Protein AF-A0A969EMW5-F1 (afdb_monomer_lite)

pLDDT: mean 74.02, std 19.94, range [34.91, 95.88]

Sequence (131 aa):
MTSEQEKNLIERNFPRYGRQIEIIPNCLNMSEYENIKIWRKPNTLIFTGPFKYYVNYEAMTWFVGKVFPLILKQVPDAQLIITGDHANRPLPSSNNVTLAGYVDDIKTLIASSYISIAPLLRGGRDTIKDP

Structure (mmCIF, N/CA/C/O backbone):
data_AF-A0A969EMW5-F1
#
_entry.id   AF-A0A969EMW5-F1
#
loop_
_atom_site.group_PDB
_atom_site.id
_atom_site.type_symbol
_atom_site.label_atom_id
_atom_site.label_alt_id
_atom_site.label_comp_id
_atom_site.label_asym_id
_atom_site.label_entity_id
_atom_site.label_seq_id
_atom_site.pdbx_PDB_ins_code
_atom_site.Cartn_x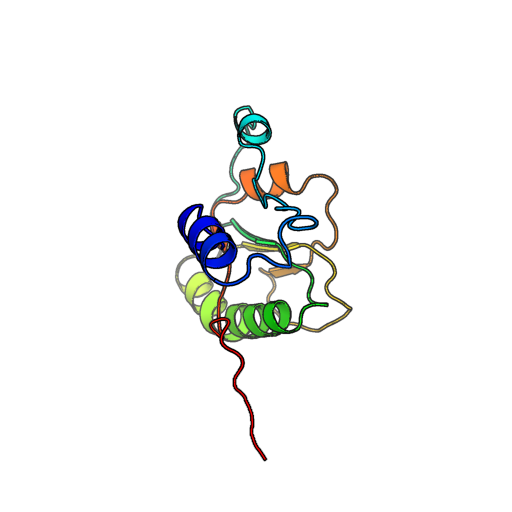
_atom_site.Cartn_y
_atom_site.Cartn_z
_atom_site.occupancy
_atom_site.B_iso_or_equiv
_atom_site.auth_seq_id
_atom_site.auth_comp_id
_atom_site.auth_asym_id
_atom_site.auth_atom_id
_atom_site.pdbx_PDB_model_num
ATOM 1 N N . MET A 1 1 ? 21.949 -7.851 -3.590 1.00 40.81 1 MET A N 1
ATOM 2 C CA . MET A 1 1 ? 22.798 -8.209 -2.440 1.00 40.81 1 MET A CA 1
ATOM 3 C C . MET A 1 1 ? 24.067 -8.726 -3.043 1.00 40.81 1 MET A C 1
ATOM 5 O O . MET A 1 1 ? 24.020 -9.794 -3.627 1.00 40.81 1 MET A O 1
ATOM 9 N N . THR A 1 2 ? 25.127 -7.936 -2.999 1.00 34.91 2 THR A N 1
ATOM 10 C CA . THR A 1 2 ? 26.441 -8.449 -3.354 1.00 34.91 2 THR A CA 1
ATOM 11 C C . THR A 1 2 ? 27.408 -7.876 -2.339 1.00 34.91 2 THR A C 1
ATOM 13 O O . THR A 1 2 ? 27.714 -6.687 -2.358 1.00 34.91 2 THR A O 1
ATOM 16 N N . SER A 1 3 ? 27.725 -8.689 -1.340 1.00 45.50 3 SER A N 1
ATOM 17 C CA . SER A 1 3 ? 28.653 -8.333 -0.267 1.00 45.50 3 SER A CA 1
ATOM 18 C C . SER A 1 3 ? 30.075 -8.220 -0.828 1.00 45.50 3 SER A C 1
ATOM 20 O O . SER A 1 3 ? 30.380 -8.802 -1.869 1.00 45.50 3 SER A O 1
ATOM 22 N N . GLU A 1 4 ? 30.975 -7.526 -0.126 1.00 53.72 4 GLU A N 1
ATOM 23 C CA . GLU A 1 4 ? 32.417 -7.438 -0.443 1.00 53.72 4 GLU A CA 1
ATOM 24 C C . GLU A 1 4 ? 33.049 -8.818 -0.762 1.00 53.72 4 GLU A C 1
ATOM 26 O O . GLU A 1 4 ? 34.026 -8.929 -1.503 1.00 53.72 4 GLU A O 1
ATOM 31 N N . GLN A 1 5 ? 32.462 -9.899 -0.230 1.00 49.66 5 GLN A N 1
ATOM 32 C CA . GLN A 1 5 ? 32.889 -11.278 -0.458 1.00 49.66 5 GLN A CA 1
ATOM 33 C C . GLN A 1 5 ? 32.653 -11.766 -1.898 1.00 49.66 5 GLN A C 1
ATOM 35 O O . GLN A 1 5 ? 33.465 -12.528 -2.421 1.00 49.66 5 GLN A O 1
ATOM 40 N N . GLU A 1 6 ? 31.599 -11.310 -2.574 1.00 51.38 6 GLU A N 1
ATOM 41 C CA . GLU A 1 6 ? 31.290 -11.721 -3.951 1.00 51.38 6 GLU A CA 1
ATOM 42 C C . GLU A 1 6 ? 32.162 -10.999 -4.982 1.00 51.38 6 GLU A C 1
ATOM 44 O O . GLU A 1 6 ? 32.547 -11.600 -5.986 1.00 51.38 6 GLU A O 1
ATOM 49 N N . LYS A 1 7 ? 32.568 -9.754 -4.701 1.00 51.69 7 LYS A N 1
ATOM 50 C CA . LYS A 1 7 ? 33.538 -9.018 -5.527 1.00 51.69 7 LYS A CA 1
ATOM 51 C C . LYS A 1 7 ? 34.878 -9.758 -5.595 1.00 51.69 7 LYS A C 1
ATOM 53 O O . LYS A 1 7 ? 35.392 -10.004 -6.685 1.00 51.69 7 LYS A O 1
ATOM 58 N N . ASN A 1 8 ? 35.377 -10.213 -4.444 1.00 56.19 8 ASN A N 1
ATOM 59 C CA . ASN A 1 8 ? 36.611 -11.001 -4.362 1.00 56.19 8 ASN A CA 1
ATOM 60 C C . ASN A 1 8 ? 36.510 -12.343 -5.115 1.00 56.19 8 ASN A C 1
ATOM 62 O O . ASN A 1 8 ? 37.494 -12.821 -5.680 1.00 56.19 8 ASN A O 1
ATOM 66 N N . LEU A 1 9 ? 35.324 -12.959 -5.157 1.00 52.78 9 LEU A N 1
ATOM 67 C CA . LEU A 1 9 ? 35.088 -14.217 -5.873 1.00 52.78 9 LEU A CA 1
ATOM 68 C C . LEU A 1 9 ? 35.085 -14.042 -7.399 1.00 52.78 9 LEU A C 1
ATOM 70 O O . LEU A 1 9 ? 35.565 -14.922 -8.118 1.00 52.78 9 LEU A O 1
ATOM 74 N N . ILE A 1 10 ? 34.572 -12.914 -7.891 1.00 54.56 10 ILE A N 1
ATOM 75 C CA . ILE A 1 10 ? 34.521 -12.597 -9.324 1.00 54.56 10 ILE A CA 1
ATOM 76 C C . ILE A 1 10 ? 35.910 -12.203 -9.841 1.00 54.56 10 ILE A C 1
ATOM 78 O O . ILE A 1 10 ? 36.334 -12.711 -10.882 1.00 54.56 10 ILE A O 1
ATOM 82 N N . GLU A 1 11 ? 36.659 -11.392 -9.086 1.00 56.53 11 GLU A N 1
ATOM 83 C CA . GLU A 1 11 ? 38.035 -11.008 -9.438 1.00 56.53 11 GLU A CA 1
ATOM 84 C C . GLU A 1 11 ? 38.976 -12.222 -9.522 1.00 56.53 11 GLU A C 1
ATOM 86 O O . GLU A 1 11 ? 39.851 -12.269 -10.388 1.00 56.53 11 GLU A O 1
ATOM 91 N N . ARG A 1 12 ? 38.760 -13.249 -8.685 1.00 55.47 12 ARG A N 1
ATOM 92 C CA . ARG A 1 12 ? 39.606 -14.453 -8.668 1.00 55.47 12 ARG A CA 1
ATOM 93 C C . ARG A 1 12 ? 39.314 -15.445 -9.798 1.00 55.47 12 ARG A C 1
ATOM 95 O O . ARG A 1 12 ? 40.222 -16.161 -10.206 1.00 55.47 12 ARG A O 1
ATOM 102 N N . ASN A 1 13 ? 38.073 -15.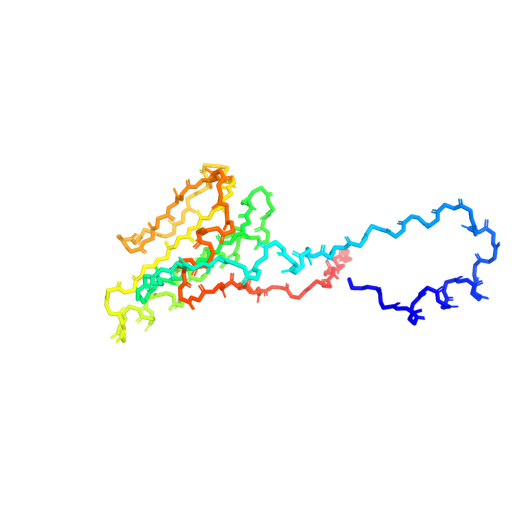514 -10.290 1.00 53.69 13 ASN A N 1
ATOM 103 C CA . ASN A 1 13 ? 37.652 -16.531 -11.268 1.00 53.69 13 ASN A CA 1
ATOM 104 C C . ASN A 1 13 ? 37.506 -16.002 -12.707 1.00 53.69 13 ASN A C 1
ATOM 106 O O . ASN A 1 13 ? 37.500 -16.801 -13.642 1.00 53.69 13 ASN A O 1
ATOM 110 N N . PHE A 1 14 ? 37.421 -14.681 -12.914 1.00 53.44 14 PHE A N 1
ATOM 111 C CA . PHE A 1 14 ? 37.201 -14.088 -14.241 1.00 53.44 14 PHE A CA 1
ATOM 112 C C . PHE A 1 14 ? 38.107 -12.866 -14.516 1.00 53.44 14 PHE A C 1
ATOM 114 O O . PHE A 1 14 ? 37.616 -11.751 -14.715 1.00 53.44 14 PHE A O 1
ATOM 121 N N . PRO A 1 15 ? 39.440 -13.051 -14.625 1.00 55.34 15 PRO A N 1
ATOM 122 C CA . PRO A 1 15 ? 40.412 -11.954 -14.759 1.00 55.34 15 PRO A CA 1
ATOM 123 C C . PRO A 1 15 ? 40.298 -11.138 -16.063 1.00 55.34 15 PRO A C 1
ATOM 125 O O . PRO A 1 15 ? 40.951 -10.107 -16.203 1.00 55.34 15 PRO A O 1
ATOM 128 N N . ARG A 1 16 ? 39.472 -11.561 -17.032 1.00 53.41 16 ARG A N 1
ATOM 129 C CA . ARG A 1 16 ? 39.270 -10.852 -18.312 1.00 53.41 16 ARG A CA 1
ATOM 130 C C . ARG A 1 16 ? 38.220 -9.731 -18.276 1.00 53.41 16 ARG A C 1
ATOM 132 O O . ARG A 1 16 ? 38.127 -8.998 -19.253 1.00 53.41 16 ARG A O 1
ATOM 139 N N . TYR A 1 17 ? 37.475 -9.560 -17.181 1.00 53.06 17 TYR A N 1
ATOM 140 C CA . TYR A 1 17 ? 36.403 -8.550 -17.075 1.00 53.06 17 TYR A CA 1
ATOM 141 C C . TYR A 1 17 ? 36.705 -7.402 -16.096 1.00 53.06 17 TYR A C 1
ATOM 143 O O . TYR A 1 17 ? 35.834 -6.580 -15.816 1.00 53.06 17 TYR A O 1
ATOM 151 N N . GLY A 1 18 ? 37.945 -7.292 -15.606 1.00 49.41 18 GLY A N 1
ATOM 152 C CA . GLY A 1 18 ? 38.357 -6.356 -14.549 1.00 49.41 18 GLY A CA 1
ATOM 153 C C . GLY A 1 18 ? 38.307 -4.854 -14.871 1.00 49.41 18 GLY A C 1
ATOM 154 O O . GLY A 1 18 ? 38.975 -4.087 -14.187 1.00 49.41 18 GLY A O 1
ATOM 155 N N . ARG A 1 19 ? 37.573 -4.398 -15.898 1.00 49.25 19 ARG A N 1
ATOM 156 C CA . ARG A 1 19 ? 37.525 -2.967 -16.257 1.00 49.25 19 ARG A CA 1
ATOM 157 C C . ARG A 1 19 ? 36.152 -2.314 -16.369 1.00 49.25 19 ARG A C 1
ATOM 159 O O . ARG A 1 19 ? 36.119 -1.111 -16.589 1.00 49.25 19 ARG A O 1
ATOM 166 N N . GLN A 1 20 ? 35.048 -3.029 -16.160 1.00 48.28 20 GLN A N 1
ATOM 167 C CA . GLN A 1 20 ? 33.714 -2.409 -16.088 1.00 48.28 20 GLN A CA 1
ATOM 168 C C . GLN A 1 20 ? 32.800 -3.148 -15.103 1.00 48.28 20 GLN A C 1
ATOM 170 O O . GLN A 1 20 ? 31.733 -3.635 -15.459 1.00 48.28 20 GLN A O 1
ATOM 175 N N . ILE A 1 21 ? 33.224 -3.246 -13.844 1.00 44.38 21 ILE A N 1
ATOM 176 C CA . ILE A 1 21 ? 32.301 -3.562 -12.750 1.00 44.38 21 ILE A CA 1
ATOM 177 C C . ILE A 1 21 ? 32.054 -2.252 -12.010 1.00 44.38 21 ILE A C 1
ATOM 179 O O . ILE A 1 21 ? 32.827 -1.860 -11.138 1.00 44.38 21 ILE A O 1
ATOM 183 N N . GLU A 1 22 ? 31.004 -1.543 -12.417 1.00 40.97 22 GLU A N 1
ATOM 184 C CA . GLU A 1 22 ? 30.484 -0.404 -11.670 1.00 40.97 22 GLU A CA 1
ATOM 185 C C . GLU A 1 22 ? 29.522 -0.941 -10.614 1.00 40.97 22 GLU A C 1
ATOM 187 O O . GLU A 1 22 ? 28.450 -1.473 -10.907 1.00 40.97 22 GLU A O 1
ATOM 192 N N . ILE A 1 23 ? 29.954 -0.866 -9.361 1.00 39.03 23 ILE A N 1
ATOM 193 C CA . ILE A 1 23 ? 29.106 -1.184 -8.222 1.00 39.03 23 ILE A CA 1
ATOM 194 C C . ILE A 1 23 ? 28.181 0.014 -8.057 1.00 39.03 23 ILE A C 1
ATOM 196 O O . ILE A 1 23 ? 28.649 1.088 -7.700 1.00 39.03 23 ILE A O 1
ATOM 200 N N . ILE A 1 24 ? 26.886 -0.168 -8.317 1.00 37.56 24 ILE A N 1
ATOM 201 C CA . ILE A 1 24 ? 25.864 0.811 -7.945 1.00 37.56 24 ILE A CA 1
ATOM 202 C C . ILE A 1 24 ? 25.457 0.479 -6.506 1.00 37.56 24 ILE A C 1
ATOM 204 O O . ILE A 1 24 ? 24.725 -0.495 -6.290 1.00 37.56 24 ILE A O 1
ATOM 208 N N . PRO A 1 25 ? 25.949 1.218 -5.496 1.00 35.22 25 PRO A N 1
ATOM 209 C CA . PRO A 1 25 ? 25.550 0.974 -4.127 1.00 35.22 25 PRO A CA 1
ATOM 210 C C . PRO A 1 25 ? 24.082 1.370 -3.995 1.00 35.22 25 PRO A C 1
ATOM 212 O O . PRO A 1 25 ? 23.722 2.536 -4.138 1.00 35.22 25 PRO A O 1
ATOM 215 N N . ASN A 1 26 ? 23.216 0.407 -3.686 1.00 45.44 26 ASN A N 1
ATOM 216 C CA . ASN A 1 26 ? 21.8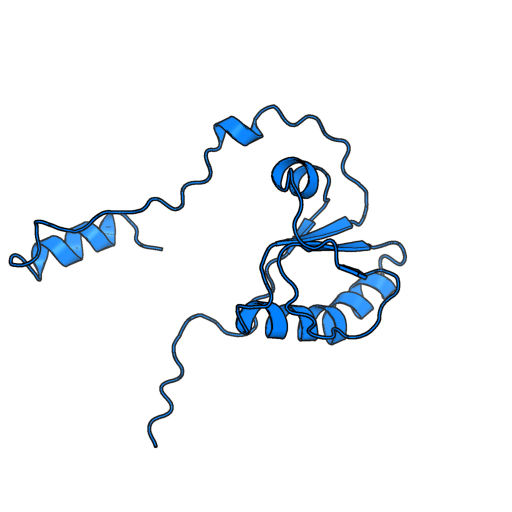59 0.709 -3.242 1.00 45.44 26 ASN A CA 1
ATOM 217 C C . ASN A 1 26 ? 21.919 1.100 -1.755 1.00 45.44 26 ASN A C 1
ATOM 219 O O . ASN A 1 26 ? 21.401 0.404 -0.885 1.00 45.44 26 ASN A O 1
ATOM 223 N N . CYS A 1 27 ? 22.671 2.158 -1.458 1.00 44.00 27 CYS A N 1
ATOM 224 C CA . CYS A 1 27 ? 22.856 2.664 -0.110 1.00 44.00 27 CYS A CA 1
ATOM 225 C C . CYS A 1 27 ? 21.930 3.861 0.061 1.00 44.00 27 CYS A C 1
ATOM 227 O O . CYS A 1 27 ? 22.180 4.939 -0.474 1.00 44.00 27 CYS A O 1
ATOM 229 N N . LEU A 1 28 ? 20.845 3.659 0.809 1.00 54.38 28 LEU A N 1
ATOM 230 C CA . LEU A 1 28 ? 20.088 4.768 1.373 1.00 54.38 28 LEU A CA 1
ATOM 231 C C . LEU A 1 28 ? 21.073 5.628 2.172 1.00 54.38 28 LEU A C 1
ATOM 233 O O . LEU A 1 28 ? 21.767 5.125 3.056 1.00 54.38 28 LEU A O 1
ATOM 237 N N . ASN A 1 29 ? 21.164 6.912 1.841 1.00 54.22 29 ASN A N 1
ATOM 238 C CA . ASN A 1 29 ? 21.993 7.837 2.594 1.00 54.22 29 ASN A CA 1
ATOM 239 C C . ASN A 1 29 ? 21.344 8.075 3.963 1.00 54.22 29 ASN A C 1
ATOM 241 O O . ASN A 1 29 ? 20.386 8.835 4.077 1.00 54.22 29 ASN A O 1
ATOM 245 N N . MET A 1 30 ? 21.852 7.402 4.996 1.00 52.88 30 MET A N 1
ATOM 246 C CA . MET A 1 30 ? 21.291 7.446 6.351 1.00 52.88 30 MET A CA 1
ATOM 247 C C . MET A 1 30 ? 21.246 8.867 6.932 1.00 52.88 30 MET A C 1
ATOM 249 O O . MET A 1 30 ? 20.310 9.178 7.666 1.00 52.88 30 MET A O 1
ATOM 253 N N . SER A 1 31 ? 22.169 9.751 6.529 1.00 59.81 31 SER A N 1
ATOM 254 C CA . SER A 1 31 ? 22.196 11.152 6.983 1.00 59.81 31 SER A CA 1
ATOM 255 C C . SER A 1 31 ? 20.950 11.950 6.572 1.00 59.81 31 SER A C 1
ATOM 257 O O . SER A 1 31 ? 20.552 12.888 7.258 1.00 59.81 31 SER A O 1
ATOM 259 N N . GLU A 1 32 ? 20.257 11.535 5.506 1.00 57.12 32 GLU A N 1
ATOM 260 C CA . GLU A 1 32 ? 19.008 12.161 5.053 1.00 57.12 32 GLU A CA 1
ATOM 261 C C . GLU A 1 32 ? 17.804 11.815 5.949 1.00 57.12 32 GLU A C 1
ATOM 263 O O . GLU A 1 32 ? 16.738 12.410 5.792 1.00 57.12 32 GLU A O 1
ATOM 268 N N . TYR A 1 33 ? 17.960 10.874 6.887 1.00 61.66 33 TYR A N 1
ATOM 269 C CA . TYR A 1 33 ? 16.895 10.381 7.769 1.00 61.66 33 TYR A CA 1
ATOM 270 C C . TYR A 1 33 ? 17.083 10.784 9.242 1.00 61.66 33 TYR A C 1
ATOM 272 O O . TYR A 1 33 ? 16.151 10.638 10.031 1.00 61.66 33 TYR A O 1
ATOM 280 N N . GLU A 1 34 ? 18.246 11.321 9.627 1.00 59.94 34 GLU A N 1
ATOM 281 C CA . GLU A 1 34 ? 18.600 11.604 11.031 1.00 59.94 34 GLU A CA 1
ATOM 282 C C . GLU A 1 34 ? 17.768 12.731 11.674 1.00 59.94 34 GLU A C 1
ATOM 284 O O . GLU A 1 34 ? 17.582 12.746 12.889 1.00 59.94 34 GLU A O 1
ATOM 289 N N . ASN A 1 35 ? 17.216 13.652 10.874 1.00 61.91 35 ASN A N 1
ATOM 290 C CA . ASN A 1 35 ? 16.551 14.869 11.365 1.00 61.91 35 ASN A CA 1
ATOM 291 C C . ASN A 1 35 ? 15.033 14.921 11.123 1.00 61.91 35 ASN A C 1
ATOM 293 O O . ASN A 1 35 ? 14.404 15.965 11.318 1.00 61.91 35 ASN A O 1
ATOM 297 N N . ILE A 1 36 ? 14.412 13.812 10.718 1.00 65.12 36 ILE A N 1
ATOM 298 C CA . ILE A 1 36 ? 12.978 13.783 10.419 1.00 65.12 36 ILE A CA 1
ATOM 299 C C . ILE A 1 36 ? 12.171 13.664 11.725 1.00 65.12 36 ILE A C 1
ATOM 301 O O . ILE A 1 36 ? 11.907 12.572 12.227 1.00 65.12 36 ILE A O 1
ATOM 305 N N . LYS A 1 37 ? 11.757 14.805 12.294 1.00 63.91 37 LYS A N 1
ATOM 306 C CA . LYS A 1 37 ? 10.838 14.864 13.447 1.00 63.91 37 LYS A CA 1
ATOM 307 C C . LYS A 1 37 ? 9.387 14.895 12.973 1.00 63.91 37 LYS A C 1
ATOM 309 O O . LYS A 1 37 ? 8.812 15.965 12.795 1.00 63.91 37 LYS A O 1
ATOM 314 N N . ILE A 1 38 ? 8.796 13.720 12.773 1.00 73.38 38 ILE A N 1
ATOM 315 C CA . ILE A 1 38 ? 7.404 13.584 12.331 1.00 73.38 38 ILE A CA 1
ATOM 316 C C . ILE A 1 38 ? 6.596 12.784 13.349 1.00 73.38 38 ILE A C 1
ATOM 318 O O . ILE A 1 38 ? 7.045 11.762 13.868 1.00 73.38 38 ILE A O 1
ATOM 322 N N . TRP A 1 39 ? 5.371 13.241 13.606 1.00 74.19 39 TRP A N 1
ATOM 323 C CA . TRP A 1 39 ? 4.383 12.479 14.358 1.00 74.19 39 TRP A CA 1
ATOM 324 C C . TRP A 1 39 ? 3.919 11.283 13.534 1.00 74.19 39 TRP A C 1
ATOM 326 O O . TRP A 1 39 ? 3.319 11.441 12.469 1.00 74.19 39 TRP A O 1
ATOM 336 N N . ARG A 1 40 ? 4.192 10.077 14.035 1.00 75.31 40 ARG A N 1
ATOM 337 C CA . ARG A 1 40 ? 3.704 8.855 13.401 1.00 75.31 40 ARG A CA 1
ATOM 338 C C . ARG A 1 40 ? 2.189 8.798 13.503 1.00 75.31 40 ARG A C 1
ATOM 340 O O . ARG A 1 40 ? 1.639 8.931 14.595 1.00 75.31 40 ARG A O 1
ATOM 347 N N . LYS A 1 41 ? 1.526 8.545 12.380 1.00 77.88 41 LYS A N 1
ATOM 348 C CA . LYS A 1 41 ? 0.109 8.201 12.355 1.00 77.88 41 LYS A CA 1
ATOM 349 C C . LYS A 1 41 ? -0.041 6.796 12.946 1.00 77.88 41 LYS A C 1
ATOM 351 O O . LYS A 1 41 ? 0.554 5.857 12.404 1.00 77.88 41 LYS A O 1
ATOM 356 N N . PRO A 1 42 ? -0.781 6.626 14.056 1.00 83.00 42 PRO A N 1
ATOM 357 C CA . PRO A 1 42 ? -1.022 5.307 14.625 1.00 83.00 42 PRO A CA 1
ATOM 358 C C . PRO A 1 42 ? -1.628 4.361 13.585 1.00 83.00 42 PRO A C 1
ATOM 360 O O . PRO A 1 42 ? -2.310 4.800 12.657 1.00 83.00 42 PRO A O 1
ATOM 363 N N . ASN A 1 43 ? -1.344 3.066 13.726 1.00 89.19 43 ASN A N 1
ATOM 364 C CA . ASN A 1 43 ? -1.969 1.992 12.947 1.00 89.19 43 ASN A CA 1
ATOM 365 C C . ASN A 1 43 ? -1.849 2.145 11.413 1.00 89.19 43 ASN A C 1
ATOM 367 O O . ASN A 1 43 ? -2.605 1.537 10.660 1.00 89.19 43 ASN A O 1
ATOM 371 N N . THR A 1 44 ? -0.885 2.937 10.932 1.00 89.50 44 THR A N 1
ATOM 372 C CA . THR A 1 44 ? -0.682 3.196 9.501 1.00 89.50 44 THR A CA 1
ATOM 373 C C . THR A 1 44 ? 0.461 2.347 8.953 1.00 89.50 44 THR A C 1
ATOM 375 O O . THR A 1 44 ? 1.606 2.458 9.397 1.00 89.50 44 THR A O 1
ATOM 378 N N . LEU A 1 45 ? 0.141 1.511 7.972 1.00 91.88 45 LEU A N 1
ATOM 379 C CA . LEU A 1 45 ? 1.061 0.702 7.190 1.00 91.88 45 LEU A CA 1
ATOM 380 C C . LEU A 1 45 ? 1.363 1.411 5.866 1.00 91.88 45 LEU A C 1
ATOM 382 O O . LEU A 1 45 ? 0.470 2.011 5.265 1.00 91.88 45 LEU A O 1
ATOM 386 N N . ILE A 1 46 ? 2.593 1.287 5.373 1.00 91.81 46 ILE A N 1
ATOM 387 C CA . ILE A 1 46 ? 2.992 1.808 4.064 1.00 91.81 46 ILE A CA 1
ATOM 388 C C . ILE A 1 46 ? 3.688 0.747 3.215 1.00 91.81 46 ILE A C 1
ATOM 390 O O . ILE A 1 46 ? 4.538 0.004 3.702 1.00 91.81 46 ILE A O 1
ATOM 394 N N . PHE A 1 47 ? 3.336 0.701 1.934 1.00 92.31 47 PHE A N 1
ATOM 395 C CA . PHE A 1 47 ? 4.038 -0.039 0.894 1.00 92.31 47 PHE A CA 1
ATOM 396 C C . PHE A 1 47 ? 4.584 0.933 -0.155 1.00 92.31 47 PHE A C 1
ATOM 398 O O . PHE A 1 47 ? 3.871 1.828 -0.626 1.00 92.31 47 PHE A O 1
ATOM 405 N N . THR A 1 48 ? 5.832 0.714 -0.562 1.00 90.25 48 THR A N 1
ATOM 406 C CA . THR A 1 48 ? 6.510 1.527 -1.574 1.00 90.25 48 THR A CA 1
ATOM 407 C C . THR A 1 48 ? 6.968 0.647 -2.720 1.00 90.25 48 THR A C 1
ATOM 409 O O . THR A 1 48 ? 7.904 -0.137 -2.574 1.00 90.25 48 THR A O 1
ATOM 412 N N . GLY A 1 49 ? 6.321 0.783 -3.878 1.00 87.12 49 GLY A N 1
ATOM 413 C CA . GLY A 1 49 ? 6.726 0.048 -5.069 1.00 87.12 49 GLY A CA 1
ATOM 414 C C . GLY A 1 49 ? 5.710 0.148 -6.206 1.00 87.12 49 GLY A C 1
ATOM 415 O O . GLY A 1 49 ? 4.518 -0.053 -5.981 1.00 87.12 49 GLY A O 1
ATOM 416 N N . PRO A 1 50 ? 6.149 0.395 -7.452 1.00 88.44 50 PRO A N 1
ATOM 417 C CA . PRO A 1 50 ? 5.227 0.465 -8.576 1.00 88.44 50 PRO A CA 1
ATOM 418 C C . PRO A 1 50 ? 4.713 -0.933 -8.952 1.00 88.44 50 PRO A C 1
ATOM 420 O O . PRO A 1 50 ? 5.466 -1.912 -8.956 1.00 88.44 50 PRO A O 1
ATOM 423 N N . PHE A 1 51 ? 3.441 -1.018 -9.338 1.00 91.19 51 PHE A N 1
ATOM 424 C CA . PHE A 1 51 ? 2.762 -2.228 -9.822 1.00 91.19 51 PHE A CA 1
ATOM 425 C C . PHE A 1 51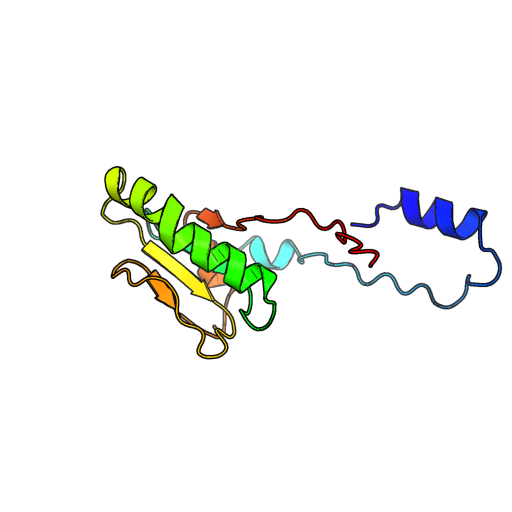 ? 3.118 -2.594 -11.261 1.00 91.19 51 PHE A C 1
ATOM 427 O O . PHE A 1 51 ? 2.775 -3.686 -11.722 1.00 91.19 51 PHE A O 1
ATOM 434 N N . LYS A 1 52 ? 3.865 -1.726 -11.958 1.00 86.38 52 LYS A N 1
ATOM 435 C CA . LYS A 1 52 ? 4.560 -2.093 -13.197 1.00 86.38 52 LYS A CA 1
ATOM 436 C C . LYS A 1 52 ? 5.410 -3.354 -12.999 1.00 86.38 52 LYS A C 1
ATOM 438 O O . LYS A 1 52 ? 5.463 -4.198 -13.891 1.00 86.38 52 LYS A O 1
ATOM 443 N N . TYR A 1 53 ? 6.017 -3.522 -11.820 1.00 84.69 53 TYR A N 1
ATOM 444 C CA . TYR A 1 53 ? 6.617 -4.794 -11.429 1.00 84.69 53 TYR A CA 1
ATOM 445 C C . TYR A 1 53 ? 5.521 -5.741 -10.943 1.00 84.69 53 TYR A C 1
ATOM 447 O O . TYR A 1 53 ? 4.939 -5.544 -9.876 1.00 84.69 53 TYR A O 1
ATOM 455 N N . TYR A 1 54 ? 5.252 -6.791 -11.724 1.00 86.00 54 TYR A N 1
ATOM 456 C CA . TYR A 1 54 ? 4.180 -7.747 -11.434 1.00 86.00 54 TYR A CA 1
ATOM 457 C C . TYR A 1 54 ? 4.286 -8.352 -10.027 1.00 86.00 54 TYR A C 1
ATOM 459 O O . TYR A 1 54 ? 3.267 -8.509 -9.367 1.00 86.00 54 TYR A O 1
ATOM 467 N N . VAL A 1 55 ? 5.505 -8.597 -9.538 1.00 85.81 55 VAL A N 1
ATOM 468 C CA . VAL A 1 55 ? 5.754 -9.123 -8.186 1.00 85.81 55 VAL A CA 1
ATOM 469 C C . VAL A 1 55 ? 5.178 -8.232 -7.079 1.00 85.81 55 VAL A C 1
ATOM 471 O O . VAL A 1 55 ? 4.618 -8.747 -6.118 1.00 85.81 55 VAL A O 1
ATOM 474 N N . ASN A 1 56 ? 5.231 -6.904 -7.239 1.00 90.25 56 ASN A N 1
ATOM 475 C CA . ASN A 1 56 ? 4.655 -5.956 -6.281 1.00 90.25 56 ASN A CA 1
ATOM 476 C C . ASN A 1 56 ? 3.128 -6.013 -6.312 1.00 90.25 56 ASN A C 1
ATOM 478 O O . ASN A 1 56 ? 2.472 -6.003 -5.273 1.00 90.25 56 ASN A O 1
ATOM 482 N N . TYR A 1 57 ? 2.559 -6.092 -7.515 1.00 91.88 57 TYR A N 1
ATOM 483 C CA . TYR A 1 57 ? 1.117 -6.201 -7.690 1.00 91.88 57 TYR A CA 1
ATOM 484 C C . TYR A 1 57 ? 0.567 -7.519 -7.122 1.00 91.88 57 TYR A C 1
ATOM 486 O O . TYR A 1 57 ? -0.435 -7.512 -6.406 1.00 91.88 57 TYR A O 1
ATOM 494 N N . GLU A 1 58 ? 1.238 -8.641 -7.396 1.00 91.81 58 GLU A N 1
ATOM 495 C CA . GLU A 1 58 ? 0.900 -9.964 -6.859 1.00 91.81 58 GLU A CA 1
ATOM 496 C C . GLU A 1 58 ? 0.958 -9.949 -5.322 1.00 91.81 58 GLU A C 1
ATOM 498 O O . GLU A 1 58 ? -0.017 -10.321 -4.661 1.00 91.81 58 GLU A O 1
ATOM 503 N N . ALA A 1 59 ? 2.054 -9.423 -4.759 1.00 90.12 59 ALA A N 1
ATOM 504 C CA . ALA A 1 59 ? 2.247 -9.237 -3.321 1.00 90.12 59 ALA A CA 1
ATOM 505 C C . ALA A 1 59 ? 1.108 -8.447 -2.671 1.00 90.12 59 ALA A C 1
ATOM 507 O O . ALA A 1 59 ? 0.513 -8.903 -1.690 1.00 90.12 59 ALA A O 1
ATOM 508 N N . MET A 1 60 ? 0.766 -7.287 -3.236 1.00 94.12 60 MET A N 1
ATOM 509 C CA . MET A 1 60 ? -0.271 -6.423 -2.673 1.00 94.12 60 MET A CA 1
ATOM 510 C C . MET A 1 60 ? -1.678 -6.980 -2.854 1.00 94.12 60 MET A C 1
ATOM 512 O O . MET A 1 60 ? -2.501 -6.839 -1.953 1.00 94.12 60 MET A O 1
ATOM 516 N N . THR A 1 61 ? -1.952 -7.676 -3.956 1.00 94.25 61 THR A N 1
ATOM 517 C CA . THR A 1 61 ? -3.244 -8.341 -4.171 1.00 94.25 61 THR A CA 1
ATOM 518 C C . THR A 1 61 ? -3.495 -9.402 -3.103 1.00 94.25 61 THR A C 1
ATOM 520 O O . THR A 1 61 ? -4.567 -9.438 -2.494 1.00 94.25 61 THR A O 1
ATOM 523 N N . TRP A 1 62 ? -2.497 -10.241 -2.821 1.00 93.94 62 TRP A N 1
ATOM 524 C CA . TRP A 1 62 ? -2.590 -11.218 -1.738 1.00 93.94 62 TRP A CA 1
ATOM 525 C C . TRP A 1 62 ? -2.680 -10.548 -0.370 1.00 93.94 62 TRP A C 1
ATOM 527 O O . TRP A 1 62 ? -3.541 -10.916 0.427 1.00 93.94 62 TRP A O 1
ATOM 537 N N . PHE A 1 63 ? -1.819 -9.565 -0.093 1.00 94.69 63 PHE A N 1
ATOM 538 C CA . PHE A 1 63 ? -1.773 -8.918 1.214 1.00 94.69 63 PHE A CA 1
ATOM 539 C C . PHE A 1 63 ? -3.120 -8.273 1.541 1.00 94.69 63 PHE A C 1
ATOM 541 O O . PHE A 1 63 ? -3.705 -8.577 2.580 1.00 94.69 63 PHE A O 1
ATOM 548 N N . VAL A 1 64 ? -3.661 -7.464 0.625 1.00 95.69 64 VAL A N 1
ATOM 549 C CA . VAL A 1 64 ? -4.962 -6.801 0.797 1.00 95.69 64 VAL A CA 1
ATOM 550 C C . VAL A 1 64 ? -6.107 -7.814 0.843 1.00 95.69 64 VAL A C 1
ATOM 552 O O . VAL A 1 64 ? -7.052 -7.633 1.603 1.00 95.69 64 VAL A O 1
ATOM 555 N N . GLY A 1 65 ? -6.028 -8.906 0.078 1.00 94.69 65 GLY A N 1
ATOM 556 C CA . GLY A 1 65 ? -7.095 -9.907 0.022 1.00 94.69 65 GLY A CA 1
ATOM 557 C C . GLY A 1 65 ? -7.100 -10.932 1.161 1.00 94.69 65 GLY A C 1
ATOM 558 O O . GLY A 1 65 ? -8.146 -11.520 1.437 1.00 94.69 65 GLY A O 1
ATOM 559 N N . LYS A 1 66 ? -5.954 -11.205 1.797 1.00 93.06 66 LYS A N 1
ATOM 560 C CA . LYS A 1 66 ? -5.789 -12.338 2.730 1.00 93.06 66 LYS A CA 1
ATOM 561 C C . LYS A 1 66 ? -5.259 -11.942 4.100 1.00 93.06 66 LYS A C 1
ATOM 563 O O . LYS A 1 66 ? -5.701 -12.516 5.090 1.00 93.06 66 LYS A O 1
ATOM 568 N N . VAL A 1 67 ? -4.336 -10.986 4.167 1.00 93.88 67 VAL A N 1
ATOM 569 C CA . VAL A 1 67 ? -3.651 -10.618 5.417 1.00 93.88 67 VAL A CA 1
ATOM 570 C C . VAL A 1 67 ? -4.281 -9.389 6.051 1.00 93.88 67 VAL A C 1
ATOM 572 O O . VAL A 1 67 ? -4.649 -9.419 7.223 1.00 93.88 67 VAL A O 1
ATOM 575 N N . PHE A 1 68 ? -4.467 -8.321 5.279 1.00 95.25 68 PHE A N 1
ATOM 576 C CA . PHE A 1 68 ? -5.007 -7.060 5.776 1.00 95.25 68 PHE A CA 1
ATOM 577 C C . PHE A 1 68 ? -6.386 -7.197 6.453 1.00 95.25 68 PHE A C 1
ATOM 579 O O . PHE A 1 68 ? -6.571 -6.604 7.514 1.00 95.25 68 PHE A O 1
ATOM 586 N N . PRO A 1 69 ? -7.318 -8.052 5.980 1.00 95.88 69 PRO A N 1
ATOM 587 C CA . PRO A 1 69 ? -8.576 -8.286 6.689 1.00 95.88 69 PRO A CA 1
ATOM 588 C C . PRO A 1 69 ? -8.389 -8.895 8.087 1.00 95.88 69 PRO A C 1
ATOM 590 O O . PRO A 1 69 ? -9.202 -8.657 8.973 1.00 95.88 69 PRO A O 1
ATOM 593 N N . LEU A 1 70 ? -7.328 -9.680 8.312 1.00 94.94 70 LEU A N 1
ATOM 594 C CA . LEU A 1 70 ? -7.006 -10.241 9.631 1.00 94.94 70 LEU A CA 1
ATOM 595 C C . LEU A 1 70 ? -6.427 -9.182 10.573 1.00 94.94 70 LEU A C 1
ATOM 597 O O . LEU A 1 70 ? -6.664 -9.247 11.779 1.00 94.94 70 LEU A O 1
ATOM 601 N N . ILE A 1 71 ? -5.702 -8.206 10.022 1.00 94.00 71 ILE A N 1
ATOM 602 C CA . ILE A 1 71 ? -5.224 -7.036 10.765 1.00 94.00 71 ILE A CA 1
ATOM 603 C C . ILE A 1 71 ? -6.423 -6.184 11.183 1.00 94.00 71 ILE A C 1
ATOM 605 O O . ILE A 1 71 ? -6.564 -5.899 12.365 1.00 94.00 71 ILE A O 1
ATOM 609 N N . LEU A 1 72 ? -7.342 -5.880 10.260 1.00 95.44 72 LEU A N 1
ATOM 610 C CA . LEU A 1 72 ? -8.543 -5.083 10.547 1.00 95.44 72 LEU A CA 1
ATOM 611 C C . LEU A 1 72 ? -9.459 -5.714 11.610 1.00 95.44 72 LEU A C 1
ATOM 613 O O . LEU A 1 72 ? -10.145 -4.997 12.330 1.00 95.44 72 LEU A O 1
ATOM 617 N N . LYS A 1 73 ? -9.454 -7.045 11.768 1.00 95.50 73 LYS A N 1
ATOM 618 C CA . LYS A 1 73 ? -10.183 -7.712 12.865 1.00 95.50 73 LYS A CA 1
ATOM 619 C C . LYS A 1 73 ? -9.632 -7.378 14.254 1.00 95.50 73 LYS A C 1
ATOM 621 O O . LYS A 1 73 ? -10.381 -7.446 15.221 1.00 95.50 73 LYS A O 1
ATOM 626 N N . GLN A 1 74 ? -8.340 -7.077 14.357 1.00 95.12 74 GLN A N 1
ATOM 627 C CA . GLN A 1 74 ? -7.655 -6.791 15.623 1.00 95.12 74 GLN A CA 1
ATOM 628 C C . GLN A 1 74 ? -7.418 -5.290 15.825 1.00 95.12 74 GLN A C 1
ATOM 630 O O . GLN A 1 74 ? -7.455 -4.808 16.951 1.00 95.12 74 GLN A O 1
ATOM 635 N N . VAL A 1 75 ? -7.200 -4.558 14.731 1.00 95.00 75 VAL A N 1
ATOM 636 C CA . VAL A 1 75 ? -6.940 -3.116 14.684 1.00 95.00 75 VAL A CA 1
ATOM 637 C C . VAL A 1 75 ? -7.866 -2.502 13.622 1.00 95.00 75 VAL A C 1
ATOM 639 O O . VAL A 1 75 ? -7.459 -2.336 12.470 1.00 95.00 75 VAL A O 1
ATOM 642 N N . PRO A 1 76 ? -9.142 -2.225 13.960 1.00 94.69 76 PRO A N 1
ATOM 643 C CA . PRO A 1 76 ? -10.161 -1.821 12.981 1.00 94.69 76 PRO A CA 1
ATOM 644 C C . PRO A 1 76 ? -9.894 -0.485 12.282 1.00 94.69 76 PRO A C 1
ATOM 646 O O . PRO A 1 76 ? -10.385 -0.245 11.180 1.00 94.69 76 PRO A O 1
ATOM 649 N N . ASP A 1 77 ? -9.116 0.388 12.914 1.00 94.06 77 ASP A N 1
ATOM 650 C CA . ASP A 1 77 ? -8.723 1.694 12.392 1.00 94.06 77 ASP A CA 1
ATOM 651 C C . ASP A 1 77 ? -7.426 1.650 11.568 1.00 94.06 77 ASP A C 1
ATOM 653 O O . ASP A 1 77 ? -6.995 2.693 11.069 1.00 94.06 77 ASP A O 1
ATOM 657 N N . ALA A 1 78 ? -6.821 0.4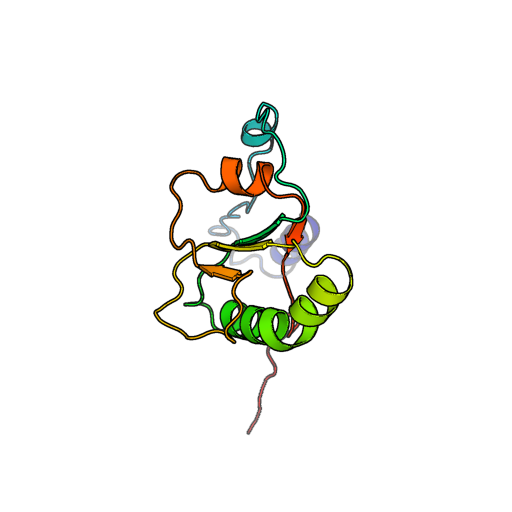68 11.373 1.00 94.62 78 ALA A N 1
ATOM 658 C CA . ALA A 1 78 ? -5.597 0.334 10.594 1.00 94.62 78 ALA A CA 1
ATOM 659 C C . ALA A 1 78 ? -5.765 0.884 9.173 1.00 94.62 78 ALA A C 1
ATOM 661 O O . ALA A 1 78 ? -6.776 0.643 8.513 1.00 94.62 78 ALA A O 1
ATOM 662 N N . GLN A 1 79 ? -4.757 1.611 8.698 1.00 95.69 79 GLN A N 1
ATOM 663 C CA . GLN A 1 79 ? -4.721 2.207 7.363 1.00 95.69 79 GLN A CA 1
ATOM 664 C C . GLN A 1 79 ? -3.553 1.632 6.575 1.00 95.69 79 GLN A C 1
ATOM 666 O O . GLN A 1 79 ? -2.481 1.412 7.131 1.00 95.69 79 GLN A O 1
ATOM 671 N N . LEU A 1 80 ? -3.735 1.420 5.277 1.00 94.56 80 LEU A N 1
ATOM 672 C CA . LEU A 1 80 ? -2.681 0.997 4.365 1.00 94.56 80 LEU A CA 1
ATOM 673 C C . LEU A 1 80 ? -2.512 2.029 3.254 1.00 94.56 80 LEU A C 1
ATOM 675 O O . LEU A 1 80 ? -3.444 2.291 2.499 1.00 94.56 80 LEU A O 1
ATOM 679 N N . ILE A 1 81 ? -1.305 2.567 3.120 1.00 93.56 81 ILE A N 1
ATOM 680 C CA . ILE A 1 81 ? -0.926 3.505 2.064 1.00 93.56 81 ILE A CA 1
ATOM 681 C C . ILE A 1 81 ? -0.026 2.781 1.062 1.00 93.56 81 ILE A C 1
ATOM 683 O O . ILE A 1 81 ? 0.987 2.198 1.437 1.00 93.56 81 ILE A O 1
ATOM 687 N N . ILE A 1 82 ? -0.377 2.824 -0.221 1.00 93.50 82 ILE A N 1
ATOM 688 C CA . ILE A 1 82 ? 0.378 2.190 -1.310 1.00 93.50 82 ILE A CA 1
ATOM 689 C C . ILE A 1 82 ? 0.868 3.282 -2.261 1.00 93.50 82 ILE A C 1
ATOM 691 O O . ILE A 1 82 ? 0.069 3.970 -2.900 1.00 93.50 82 ILE A O 1
ATOM 695 N N . THR A 1 83 ? 2.186 3.422 -2.373 1.00 93.00 83 THR A N 1
ATOM 696 C CA . THR A 1 83 ? 2.847 4.459 -3.182 1.00 93.00 83 THR A CA 1
ATOM 697 C C . THR A 1 83 ? 3.528 3.876 -4.423 1.00 93.00 83 THR A C 1
ATOM 699 O O . THR A 1 83 ? 3.867 2.691 -4.467 1.00 93.00 83 THR A O 1
ATOM 702 N N . GLY A 1 84 ? 3.748 4.726 -5.427 1.00 89.69 84 GLY A N 1
ATOM 703 C CA . GLY A 1 84 ? 4.264 4.370 -6.750 1.00 89.69 84 GLY A CA 1
ATOM 704 C C . GLY A 1 84 ? 3.167 4.252 -7.812 1.00 89.69 84 GLY A C 1
ATOM 705 O O . GLY A 1 84 ? 1.982 4.370 -7.519 1.00 89.69 84 GLY A O 1
ATOM 706 N N . ASP A 1 85 ? 3.568 4.024 -9.063 1.00 91.19 85 ASP A N 1
ATOM 707 C CA . ASP A 1 85 ? 2.647 3.820 -10.188 1.00 91.19 85 ASP A CA 1
ATOM 708 C C . ASP A 1 85 ? 1.848 2.518 -10.036 1.00 91.19 85 ASP A C 1
ATOM 710 O O . ASP A 1 85 ? 2.427 1.428 -10.019 1.00 91.19 85 ASP A O 1
ATOM 714 N N . HIS A 1 86 ? 0.520 2.611 -9.962 1.00 90.81 86 HIS A N 1
ATOM 715 C CA . HIS A 1 86 ? -0.365 1.446 -9.845 1.00 90.81 86 HIS A CA 1
ATOM 716 C C . HIS A 1 86 ? -0.742 0.818 -11.191 1.00 90.81 86 HIS A C 1
ATOM 718 O O . HIS A 1 86 ? -1.380 -0.236 -11.208 1.00 90.81 86 HIS A O 1
ATOM 724 N N . ALA A 1 87 ? -0.362 1.434 -12.315 1.00 90.12 87 ALA A N 1
ATOM 725 C CA . ALA A 1 87 ? -0.636 0.961 -13.672 1.00 90.12 87 ALA A CA 1
ATOM 726 C C . ALA A 1 87 ? -2.125 0.635 -13.933 1.00 90.12 87 ALA A C 1
ATOM 728 O O . ALA A 1 87 ? -2.435 -0.305 -14.667 1.00 90.12 87 ALA A O 1
ATOM 729 N N . ASN A 1 88 ? -3.045 1.375 -13.292 1.00 87.25 88 ASN A N 1
ATOM 730 C CA . ASN A 1 88 ? -4.500 1.142 -13.305 1.00 87.25 88 ASN A CA 1
ATOM 731 C C . ASN A 1 88 ? -4.915 -0.301 -12.960 1.00 87.25 88 ASN A C 1
ATOM 733 O O . ASN A 1 88 ? -5.968 -0.777 -13.388 1.00 87.25 88 ASN A O 1
ATOM 737 N N . ARG A 1 89 ? -4.088 -1.025 -12.197 1.00 89.50 89 ARG A N 1
ATOM 738 C CA . ARG A 1 89 ? -4.390 -2.401 -11.810 1.00 89.50 89 ARG A CA 1
ATOM 739 C C . ARG A 1 89 ? -5.295 -2.426 -10.580 1.00 89.50 89 ARG A C 1
ATOM 741 O O . ARG A 1 89 ? -4.983 -1.764 -9.590 1.00 89.50 89 ARG A O 1
ATOM 748 N N . PRO A 1 90 ? -6.384 -3.209 -10.599 1.00 91.19 90 PRO A N 1
ATOM 749 C CA . PRO A 1 90 ? -7.312 -3.267 -9.480 1.00 91.19 90 PRO A CA 1
ATOM 750 C C . PRO A 1 90 ? -6.721 -4.062 -8.312 1.00 91.19 90 PRO A C 1
ATOM 752 O O . PRO A 1 90 ? -6.085 -5.096 -8.515 1.00 91.19 90 PRO A O 1
ATOM 755 N N . LEU A 1 91 ? -6.993 -3.623 -7.087 1.00 92.00 91 LEU A N 1
ATOM 756 C CA . LEU A 1 91 ? -6.791 -4.406 -5.866 1.00 92.00 91 LEU A CA 1
ATOM 757 C C . LEU A 1 91 ? -8.149 -4.826 -5.288 1.00 92.00 91 LEU A C 1
ATOM 759 O O . LEU A 1 91 ? -9.170 -4.226 -5.637 1.00 92.00 91 LEU A O 1
ATOM 763 N N . PRO A 1 92 ? -8.190 -5.821 -4.383 1.00 91.44 92 PRO A N 1
ATOM 764 C CA . PRO A 1 92 ? -9.394 -6.092 -3.609 1.00 91.44 92 PRO A CA 1
ATOM 765 C C . PRO A 1 92 ? -9.859 -4.822 -2.879 1.00 91.44 92 PRO A C 1
ATOM 767 O O . PRO A 1 92 ? -9.047 -4.104 -2.295 1.00 91.44 92 PRO A O 1
ATOM 770 N N . SER A 1 93 ? -11.160 -4.535 -2.938 1.00 86.19 93 SER A N 1
ATOM 771 C CA . SER A 1 93 ? -11.725 -3.311 -2.365 1.00 86.19 93 SER A CA 1
ATOM 772 C C . SER A 1 93 ? -11.628 -3.319 -0.838 1.00 86.19 93 SER A C 1
ATOM 774 O O . SER A 1 93 ? -11.973 -4.308 -0.188 1.00 86.19 93 SER A O 1
ATOM 776 N N . SER A 1 94 ? -11.156 -2.212 -0.267 1.00 91.12 94 SER A N 1
ATOM 777 C CA . SER A 1 94 ? -11.128 -1.969 1.172 1.00 91.12 94 SER A CA 1
ATOM 778 C C . SER A 1 94 ? -11.083 -0.467 1.433 1.00 91.12 94 SER A C 1
ATOM 780 O O . SER A 1 94 ? -10.242 0.234 0.873 1.00 91.12 94 SER A O 1
ATOM 782 N N . ASN A 1 95 ? -11.963 0.023 2.309 1.00 91.75 95 ASN A N 1
ATOM 783 C CA . ASN A 1 95 ? -12.037 1.444 2.675 1.00 91.75 95 ASN A CA 1
ATOM 784 C C . ASN A 1 95 ? -10.786 1.933 3.422 1.00 91.75 95 ASN A C 1
ATOM 786 O O . ASN A 1 95 ? -10.533 3.129 3.492 1.00 91.75 95 ASN A O 1
ATOM 790 N N . ASN A 1 96 ? -10.008 1.003 3.974 1.00 95.31 96 ASN A N 1
ATOM 791 C CA . ASN A 1 96 ? -8.792 1.263 4.735 1.00 95.31 96 ASN A CA 1
ATOM 792 C C . ASN A 1 96 ? -7.524 1.233 3.859 1.00 95.31 96 ASN A C 1
ATOM 794 O O . ASN A 1 96 ? -6.412 1.256 4.387 1.00 95.31 96 ASN A O 1
ATOM 798 N N . VAL A 1 97 ? -7.664 1.124 2.531 1.00 95.31 97 VAL A N 1
ATOM 799 C CA . VAL A 1 97 ? -6.545 1.099 1.579 1.00 95.31 97 VAL A CA 1
ATOM 800 C C . VAL A 1 97 ? -6.564 2.360 0.726 1.00 95.31 97 VAL A C 1
ATOM 802 O O . VAL A 1 97 ? -7.521 2.630 0.009 1.00 95.31 97 VAL A O 1
ATOM 805 N N . THR A 1 98 ? -5.467 3.112 0.768 1.00 94.31 98 THR A N 1
ATOM 806 C CA . THR A 1 98 ? -5.249 4.313 -0.039 1.00 94.31 98 THR A CA 1
ATOM 807 C C . THR A 1 98 ? -4.177 4.053 -1.089 1.00 94.31 98 THR A C 1
ATOM 809 O O . THR A 1 98 ? -3.019 3.773 -0.775 1.00 94.31 98 THR A O 1
ATOM 812 N N . LEU A 1 99 ? -4.560 4.200 -2.354 1.00 92.75 99 LEU A N 1
ATOM 813 C CA . LEU A 1 99 ? -3.662 4.230 -3.501 1.00 92.75 99 LEU A CA 1
ATOM 814 C C . LEU A 1 99 ? -3.154 5.669 -3.695 1.00 92.75 99 LEU A C 1
ATOM 816 O O . LEU A 1 99 ? -3.788 6.464 -4.377 1.00 92.75 99 LEU A O 1
ATOM 820 N N . ALA A 1 100 ? -2.020 6.012 -3.079 1.00 90.25 100 ALA A N 1
ATOM 821 C CA . ALA A 1 100 ? -1.498 7.385 -3.060 1.00 90.25 100 ALA A CA 1
ATOM 822 C C . ALA A 1 100 ? -0.782 7.805 -4.358 1.00 90.25 100 ALA A C 1
ATOM 824 O O . ALA A 1 100 ? -0.671 8.992 -4.641 1.00 90.25 100 ALA A O 1
ATOM 825 N N . GLY A 1 101 ? -0.301 6.845 -5.150 1.00 88.69 101 GLY A N 1
ATOM 826 C CA . GLY A 1 101 ? 0.398 7.116 -6.404 1.00 88.69 101 GLY A CA 1
ATOM 827 C C . GLY A 1 101 ? 1.824 7.612 -6.167 1.00 88.69 101 GLY A C 1
ATOM 828 O O . GLY A 1 101 ? 2.472 7.231 -5.186 1.00 88.69 101 GLY A O 1
ATOM 829 N N . TYR A 1 102 ? 2.332 8.442 -7.078 1.00 85.31 102 TYR A N 1
ATOM 830 C CA . TYR A 1 102 ? 3.604 9.135 -6.880 1.00 85.31 102 TYR A CA 1
ATOM 831 C C . TYR A 1 102 ? 3.461 10.208 -5.800 1.00 85.31 102 TYR A C 1
ATOM 833 O O . TYR A 1 102 ? 2.505 10.978 -5.807 1.00 85.31 102 TYR A O 1
ATOM 841 N N . VAL A 1 103 ? 4.421 10.246 -4.879 1.00 84.38 103 VAL A N 1
ATOM 842 C CA . VAL A 1 103 ? 4.467 11.210 -3.777 1.00 84.38 103 VAL A CA 1
ATOM 843 C C . VAL A 1 103 ? 5.786 11.970 -3.833 1.00 84.38 103 VAL A C 1
ATOM 845 O O . VAL A 1 103 ? 6.838 11.355 -4.012 1.00 84.38 103 VAL A O 1
ATOM 848 N N . ASP A 1 104 ? 5.722 13.291 -3.677 1.00 79.31 104 ASP A N 1
ATOM 849 C CA . ASP A 1 104 ? 6.892 14.170 -3.812 1.00 79.31 104 ASP A CA 1
ATOM 850 C C . ASP A 1 104 ? 7.930 13.933 -2.704 1.00 79.31 104 ASP A C 1
ATOM 852 O O . ASP A 1 104 ? 9.133 13.991 -2.945 1.00 79.31 104 ASP A O 1
ATOM 856 N N . ASP A 1 105 ? 7.467 13.602 -1.493 1.00 82.62 105 ASP A N 1
ATOM 857 C CA . ASP A 1 105 ? 8.321 13.311 -0.342 1.00 82.62 105 ASP A CA 1
ATOM 858 C C . ASP A 1 105 ? 7.962 11.966 0.304 1.00 82.62 105 ASP A C 1
ATOM 860 O O . ASP A 1 105 ? 7.255 11.857 1.314 1.00 82.62 105 ASP A O 1
ATOM 864 N N . ILE A 1 106 ? 8.484 10.901 -0.304 1.00 81.12 106 ILE A N 1
ATOM 865 C CA . ILE A 1 106 ? 8.322 9.535 0.195 1.00 81.12 106 ILE A CA 1
ATOM 866 C C . ILE A 1 106 ? 8.975 9.328 1.570 1.00 81.12 106 ILE A C 1
ATOM 868 O O . ILE A 1 106 ? 8.501 8.502 2.348 1.00 81.12 106 ILE A O 1
ATOM 872 N N . LYS A 1 107 ? 10.035 10.076 1.904 1.00 78.56 107 LYS A N 1
ATOM 873 C CA . LYS A 1 107 ? 10.778 9.906 3.162 1.00 78.56 107 LYS A CA 1
ATOM 874 C C . LYS A 1 107 ? 9.929 10.357 4.339 1.00 78.56 107 LYS A C 1
ATOM 876 O O . LYS A 1 107 ? 9.774 9.606 5.302 1.00 78.56 107 LYS A O 1
ATOM 881 N N . THR A 1 108 ? 9.322 11.536 4.220 1.00 80.12 108 THR A N 1
ATOM 882 C CA . THR A 1 108 ? 8.359 12.067 5.194 1.00 80.12 108 THR A CA 1
ATOM 883 C C . THR A 1 108 ? 7.177 11.120 5.355 1.00 80.12 108 THR A C 1
ATOM 885 O O . THR A 1 108 ? 6.767 10.822 6.478 1.00 80.12 108 THR A O 1
ATOM 888 N N . LEU A 1 109 ? 6.657 10.575 4.253 1.00 78.25 109 LEU A N 1
ATOM 889 C CA . LEU A 1 109 ? 5.519 9.660 4.301 1.00 78.25 109 LEU A CA 1
ATOM 890 C C . LEU A 1 109 ? 5.861 8.329 4.994 1.00 78.25 109 LEU A C 1
ATOM 892 O O . LEU A 1 109 ? 5.101 7.880 5.857 1.00 78.25 109 LEU A O 1
ATOM 896 N N . ILE A 1 110 ? 7.022 7.739 4.689 1.00 76.94 110 ILE A N 1
ATOM 897 C CA . ILE A 1 110 ? 7.531 6.546 5.381 1.00 76.94 110 ILE A CA 1
ATOM 898 C C . ILE A 1 110 ? 7.752 6.844 6.868 1.00 76.94 110 ILE A C 1
ATOM 900 O O . ILE A 1 110 ? 7.279 6.086 7.709 1.00 76.94 110 ILE A O 1
ATOM 904 N N . ALA A 1 111 ? 8.405 7.959 7.208 1.00 76.62 111 ALA A N 1
ATOM 905 C CA . ALA A 1 111 ? 8.670 8.345 8.595 1.00 76.62 111 ALA A CA 1
ATOM 906 C C . ALA A 1 111 ? 7.388 8.641 9.395 1.00 76.62 111 ALA A C 1
ATOM 908 O O . ALA A 1 111 ? 7.347 8.404 10.604 1.00 76.62 111 ALA A O 1
ATOM 909 N N . SER A 1 112 ? 6.333 9.117 8.724 1.00 78.19 112 SER A N 1
ATOM 910 C CA . SER A 1 112 ? 4.999 9.310 9.306 1.00 78.19 112 SER A CA 1
ATOM 911 C C . SER A 1 112 ? 4.214 8.007 9.489 1.00 78.19 112 SER A C 1
ATOM 913 O O . SER A 1 112 ? 3.228 7.988 10.225 1.00 78.19 112 SER A O 1
ATOM 915 N N . SER A 1 113 ? 4.623 6.923 8.830 1.00 73.00 113 SER A N 1
ATOM 916 C CA . SER A 1 113 ? 3.955 5.626 8.916 1.00 73.00 113 SER A CA 1
ATOM 917 C C . SER A 1 113 ? 4.487 4.824 10.101 1.00 73.00 113 SER A C 1
ATOM 919 O O . SER A 1 113 ? 5.637 4.969 10.517 1.00 73.00 113 SER A O 1
ATOM 921 N N . TYR A 1 114 ? 3.642 3.970 10.673 1.00 71.12 114 TYR A N 1
ATOM 922 C CA . TYR A 1 114 ? 4.010 3.168 11.837 1.00 71.12 114 TYR A CA 1
ATOM 923 C C . TYR A 1 114 ? 4.792 1.911 11.440 1.00 71.12 114 TYR A C 1
ATOM 925 O O . TYR A 1 114 ? 5.700 1.493 12.155 1.00 71.12 114 TYR A O 1
ATOM 933 N N . ILE A 1 115 ? 4.447 1.315 10.293 1.00 78.44 115 ILE A N 1
ATOM 934 C CA . ILE A 1 115 ? 5.048 0.077 9.782 1.00 78.44 115 ILE A CA 1
ATOM 935 C C . ILE A 1 115 ? 5.254 0.204 8.269 1.00 78.44 115 ILE A C 1
ATOM 937 O O . ILE A 1 115 ? 4.312 0.505 7.541 1.00 78.44 115 ILE A O 1
ATOM 941 N N . SER A 1 116 ? 6.464 -0.078 7.783 1.00 84.31 116 SER A N 1
ATOM 942 C CA . SER A 1 116 ? 6.716 -0.312 6.355 1.00 84.31 116 SER A CA 1
ATOM 943 C C . SER A 1 116 ? 6.604 -1.806 6.058 1.00 84.31 116 SER A C 1
ATOM 945 O O . SER A 1 116 ? 7.171 -2.618 6.793 1.00 84.31 116 SER A O 1
ATOM 947 N N . ILE A 1 117 ? 5.862 -2.179 5.015 1.00 84.44 117 ILE A N 1
ATOM 948 C CA . ILE A 1 117 ? 5.643 -3.577 4.629 1.00 84.44 117 ILE A CA 1
ATOM 949 C C . ILE A 1 117 ? 6.267 -3.890 3.268 1.00 84.44 117 ILE A C 1
ATOM 951 O O . ILE A 1 117 ? 6.194 -3.100 2.331 1.00 84.44 117 ILE A O 1
ATOM 955 N N . ALA A 1 118 ? 6.836 -5.088 3.149 1.00 84.62 118 ALA A N 1
ATOM 956 C CA . ALA A 1 118 ? 7.347 -5.649 1.901 1.00 84.62 118 ALA A CA 1
ATOM 957 C C . ALA A 1 118 ? 6.913 -7.124 1.807 1.00 84.62 118 ALA A C 1
ATOM 959 O O . ALA A 1 118 ? 7.684 -8.016 2.170 1.00 84.62 118 ALA A O 1
ATOM 960 N N . PRO A 1 119 ? 5.657 -7.406 1.407 1.00 72.81 119 PRO A N 1
ATOM 961 C CA . PRO A 1 119 ? 5.178 -8.776 1.305 1.00 72.81 119 PRO A CA 1
ATOM 962 C C . PRO A 1 119 ? 5.934 -9.499 0.187 1.00 72.81 119 PRO A C 1
ATOM 964 O O . PRO A 1 119 ? 5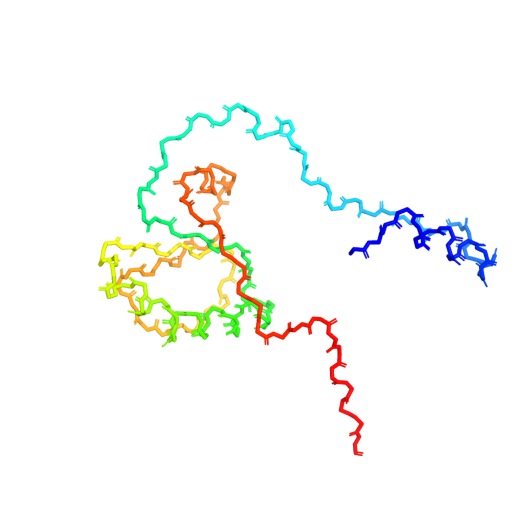.867 -9.110 -0.975 1.00 72.81 119 PRO A O 1
ATOM 967 N N . LEU A 1 120 ? 6.653 -10.563 0.533 1.00 70.31 120 LEU A N 1
ATOM 968 C CA . LEU A 1 120 ? 7.353 -11.410 -0.429 1.00 70.31 120 LEU A CA 1
ATOM 969 C C . LEU A 1 120 ? 6.561 -12.706 -0.608 1.00 70.31 120 LEU A C 1
ATOM 971 O O . LEU A 1 120 ? 6.513 -13.533 0.298 1.00 70.31 120 LEU A O 1
ATOM 975 N N . LEU A 1 121 ? 5.930 -12.879 -1.771 1.00 63.22 121 LEU A N 1
ATOM 976 C CA . LEU A 1 121 ? 5.198 -14.111 -2.109 1.00 63.22 121 LEU A CA 1
ATOM 977 C C . LEU A 1 121 ? 6.037 -15.137 -2.856 1.00 63.22 121 LEU A C 1
ATOM 979 O O . LEU A 1 121 ? 5.770 -16.333 -2.787 1.00 63.22 121 LEU A O 1
ATOM 983 N N . ARG A 1 122 ? 7.050 -14.670 -3.581 1.00 56.50 122 ARG A N 1
ATOM 984 C CA . ARG A 1 122 ? 8.015 -15.511 -4.278 1.00 56.50 122 ARG A CA 1
ATOM 985 C C . ARG A 1 122 ? 9.400 -15.005 -3.911 1.00 56.50 122 ARG A C 1
ATOM 987 O O . ARG A 1 122 ? 9.708 -13.835 -4.127 1.00 56.50 122 ARG A O 1
ATOM 994 N N . GLY A 1 123 ? 10.218 -15.871 -3.315 1.00 43.25 123 GLY A N 1
ATOM 995 C CA . GLY A 1 123 ? 11.648 -15.605 -3.179 1.00 43.25 123 GLY A CA 1
ATOM 996 C C . GLY A 1 123 ? 12.252 -15.482 -4.575 1.00 43.25 123 GLY A C 1
ATOM 997 O O . GLY A 1 123 ? 11.851 -16.226 -5.467 1.00 43.25 123 GLY A O 1
ATOM 998 N N . GLY A 1 124 ? 13.172 -14.537 -4.776 1.00 41.91 124 GLY A N 1
ATOM 999 C CA . GLY A 1 124 ? 13.882 -14.317 -6.039 1.00 41.91 124 GLY A CA 1
ATOM 1000 C C . GLY A 1 124 ? 14.764 -15.503 -6.432 1.00 41.91 124 GLY A C 1
ATOM 1001 O O . GLY A 1 124 ? 15.984 -15.439 -6.352 1.00 41.91 124 GLY A O 1
ATOM 1002 N N . ARG A 1 125 ? 14.134 -16.603 -6.829 1.00 40.12 125 ARG A N 1
ATOM 1003 C CA . ARG A 1 125 ? 14.727 -17.703 -7.567 1.00 40.12 125 ARG A CA 1
ATOM 1004 C C . ARG A 1 125 ? 13.833 -17.913 -8.768 1.00 40.12 125 ARG A C 1
ATOM 1006 O O . ARG A 1 125 ? 12.671 -18.293 -8.615 1.00 40.12 125 ARG A O 1
ATOM 1013 N N . ASP A 1 126 ? 14.384 -17.624 -9.937 1.00 41.16 126 ASP A N 1
ATOM 1014 C CA . ASP A 1 126 ? 13.810 -17.998 -11.217 1.00 41.16 126 ASP A CA 1
ATOM 1015 C C . ASP A 1 126 ? 13.320 -19.441 -11.124 1.00 41.16 126 ASP A C 1
ATOM 1017 O O . ASP A 1 126 ? 14.099 -20.381 -10.950 1.00 41.16 126 ASP A O 1
ATOM 1021 N N . THR A 1 127 ? 12.005 -19.631 -11.189 1.00 40.50 127 THR A N 1
ATOM 1022 C CA . THR A 1 127 ? 11.479 -20.944 -11.536 1.00 40.50 127 THR A CA 1
ATOM 1023 C C . THR A 1 127 ? 11.729 -21.058 -13.028 1.00 40.50 127 THR A C 1
ATOM 1025 O O . THR A 1 127 ? 10.927 -20.591 -13.834 1.00 40.50 127 THR A O 1
ATOM 1028 N N . ILE A 1 128 ? 12.891 -21.613 -13.383 1.00 42.31 128 ILE A N 1
ATOM 1029 C CA . ILE A 1 128 ? 13.119 -22.210 -14.695 1.00 42.31 128 ILE A CA 1
ATOM 1030 C C . ILE A 1 128 ? 11.942 -23.163 -14.902 1.00 42.31 128 ILE A C 1
ATOM 1032 O O . ILE A 1 128 ? 11.834 -24.194 -14.240 1.00 42.31 128 ILE A O 1
ATOM 1036 N N . LYS A 1 129 ? 10.996 -22.759 -15.747 1.00 37.31 129 LYS A N 1
ATOM 1037 C CA . LYS A 1 129 ? 10.115 -23.709 -16.406 1.00 37.31 129 LYS A CA 1
ATOM 1038 C C . LYS A 1 129 ? 10.889 -24.171 -17.626 1.00 37.31 129 LYS A C 1
ATOM 1040 O O . LYS A 1 129 ? 10.860 -23.491 -18.648 1.00 37.31 129 LYS A O 1
ATOM 1045 N N . ASP A 1 130 ? 11.627 -25.263 -17.469 1.00 37.28 130 ASP A N 1
ATOM 1046 C CA . ASP A 1 130 ? 11.985 -26.067 -18.630 1.00 37.28 130 ASP A CA 1
ATOM 1047 C C . ASP A 1 130 ? 10.695 -26.699 -19.196 1.00 37.28 130 ASP A C 1
ATOM 1049 O O . ASP A 1 130 ? 9.777 -26.988 -18.414 1.00 37.28 130 ASP A O 1
ATOM 1053 N N . PRO A 1 131 ? 10.587 -26.810 -20.533 1.00 45.72 131 PRO A N 1
ATOM 1054 C CA . PRO A 1 131 ? 9.411 -27.310 -21.245 1.00 45.72 131 PRO A CA 1
ATOM 1055 C C . PRO A 1 131 ? 9.125 -28.801 -21.023 1.00 45.72 131 PRO A C 1
ATOM 1057 O O . PRO A 1 131 ? 10.072 -29.571 -20.746 1.00 45.72 131 PRO A O 1
#

Radius of gyration: 19.21 Å; chains: 1; bounding box: 52×42×37 Å

Foldseek 3Di:
DQPPVNVVVCCVPPVPPPPDDDDPPPDDPVVVQPPQPEAADPLEEEEEDACVPVQQVVQQQCCVVPPVVVVCVVVVQHAYEYEAHPVPDDHPDDPRYHDPYHDPCVSNVVVNYPYYDDRGPDDPDPPPPDD

Secondary structure (DSSP, 8-state):
---HHHHHHHHHH-TT-TT----------GGGTTT---PPPTTEEEEE--TTSHHHHHHHHHIIIIIHHHHHHH-TT-EEEEES--TT------TTEEEEES-S-HHHHHHHSSEE----SS-S-------